Protein AF-X0SFV0-F1 (afdb_monomer_lite)

Radius of gyration: 10.6 Å; chains: 1; bounding box: 23×19×28 Å

Secondary structure (DSSP, 8-state):
---TTSEEEE---TT---EESSEEEE---STTEEEEEESS-TT-EEEEETTS-PEE-

pLDDT: mean 95.26, std 4.36, range [67.75, 98.25]

Structure (mmCIF, N/CA/C/O backbone):
data_AF-X0SFV0-F1
#
_entry.id   AF-X0SFV0-F1
#
loop_
_atom_site.group_PDB
_atom_site.id
_atom_site.type_symbol
_atom_site.label_atom_id
_atom_site.label_alt_id
_atom_site.label_comp_id
_atom_site.label_asym_id
_atom_site.label_entity_id
_atom_site.label_seq_id
_atom_site.pdbx_PDB_ins_code
_atom_site.Cartn_x
_atom_site.Cartn_y
_atom_site.Cartn_z
_atom_site.occupancy
_atom_site.B_iso_or_equiv
_atom_site.auth_seq_id
_atom_site.auth_comp_id
_atom_site.auth_asym_id
_atom_site.auth_atom_id
_atom_site.pdbx_PDB_model_num
ATOM 1 N N . MET A 1 1 ? 3.502 -9.662 6.775 1.00 67.75 1 MET A N 1
ATOM 2 C CA . MET A 1 1 ? 3.217 -9.248 8.167 1.00 67.75 1 MET A CA 1
ATOM 3 C C . MET A 1 1 ? 3.296 -7.733 8.180 1.00 67.75 1 MET A C 1
ATOM 5 O O . MET A 1 1 ? 4.259 -7.224 7.623 1.00 67.75 1 MET A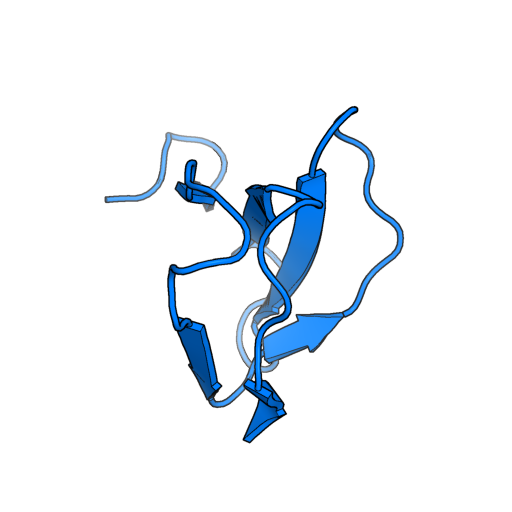 O 1
ATOM 9 N N . THR A 1 2 ? 2.284 -7.027 8.681 1.00 84.06 2 THR A N 1
ATOM 10 C CA . THR A 1 2 ? 2.352 -5.563 8.823 1.00 84.06 2 THR A CA 1
ATOM 11 C C . THR A 1 2 ? 3.247 -5.174 9.999 1.00 84.06 2 THR A C 1
ATOM 13 O O . THR A 1 2 ? 3.462 -5.982 10.904 1.00 84.06 2 THR A O 1
ATOM 16 N N . ASP A 1 3 ? 3.758 -3.946 9.996 1.00 89.19 3 ASP A N 1
ATOM 17 C CA . ASP A 1 3 ? 4.444 -3.358 11.148 1.00 89.19 3 ASP A CA 1
ATOM 18 C C . ASP A 1 3 ? 3.457 -2.984 12.279 1.00 89.19 3 ASP A C 1
ATOM 20 O O . ASP A 1 3 ? 2.248 -3.221 12.193 1.00 89.19 3 ASP A O 1
ATOM 24 N N . SER A 1 4 ? 3.963 -2.356 13.347 1.00 93.00 4 SER A N 1
ATOM 25 C CA . SER A 1 4 ? 3.141 -1.874 14.468 1.00 93.00 4 SER A CA 1
ATOM 26 C C . SER A 1 4 ? 2.180 -0.733 14.106 1.00 93.00 4 SER A C 1
ATOM 28 O O . SER A 1 4 ? 1.356 -0.353 14.933 1.00 93.00 4 SER A O 1
ATOM 30 N N . ASN A 1 5 ? 2.284 -0.173 12.899 1.00 91.94 5 ASN A N 1
ATOM 31 C CA . ASN A 1 5 ? 1.419 0.878 12.366 1.00 91.94 5 ASN A CA 1
ATOM 32 C C . ASN A 1 5 ? 0.438 0.337 11.311 1.00 91.94 5 ASN A C 1
ATOM 34 O O . ASN A 1 5 ? -0.151 1.130 10.574 1.00 91.94 5 ASN A O 1
ATOM 38 N N . ASN A 1 6 ? 0.284 -0.989 11.211 1.00 94.75 6 ASN A N 1
ATOM 39 C CA . ASN A 1 6 ? -0.521 -1.667 10.193 1.00 94.75 6 ASN A CA 1
ATOM 40 C C . ASN A 1 6 ? -0.095 -1.331 8.750 1.00 94.75 6 ASN A C 1
ATOM 42 O O . ASN A 1 6 ? -0.925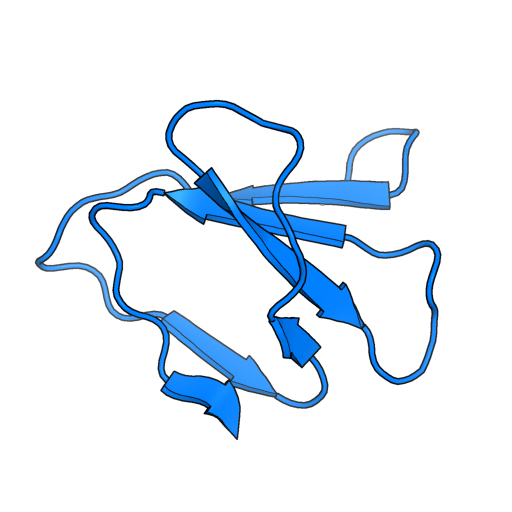 -1.32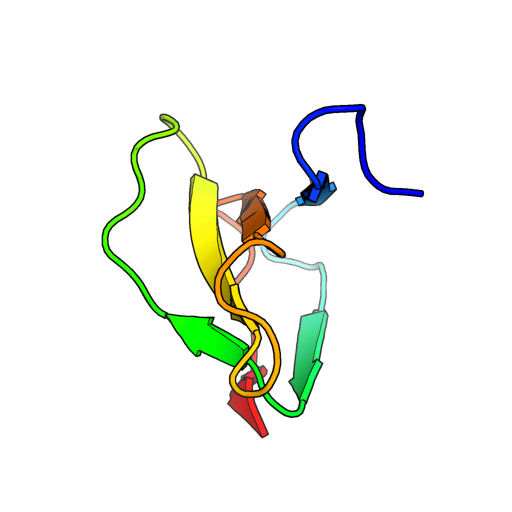2 7.835 1.00 94.75 6 ASN A O 1
ATOM 46 N N . LYS A 1 7 ? 1.201 -1.071 8.534 1.00 95.44 7 LYS A N 1
ATOM 47 C CA . LYS A 1 7 ? 1.793 -0.833 7.214 1.00 95.44 7 LYS A CA 1
ATOM 48 C C . LYS A 1 7 ? 2.469 -2.092 6.679 1.00 95.44 7 LYS A C 1
ATOM 50 O O . LYS A 1 7 ? 3.170 -2.790 7.412 1.00 95.44 7 LYS A O 1
ATOM 55 N N . LEU A 1 8 ? 2.301 -2.359 5.388 1.00 96.25 8 LEU A N 1
ATOM 56 C CA . LEU A 1 8 ? 3.101 -3.321 4.628 1.00 96.25 8 LEU A CA 1
ATOM 57 C C . LEU A 1 8 ? 3.753 -2.597 3.449 1.00 96.25 8 LEU A C 1
ATOM 59 O O . LEU A 1 8 ? 3.079 -1.824 2.774 1.00 96.25 8 LEU A O 1
ATOM 63 N N . PHE A 1 9 ? 5.033 -2.866 3.213 1.00 96.75 9 PHE A N 1
ATOM 64 C CA . PHE A 1 9 ? 5.780 -2.368 2.062 1.00 96.75 9 PHE A CA 1
ATOM 65 C C . PHE A 1 9 ? 6.055 -3.530 1.106 1.00 96.75 9 PHE A C 1
ATOM 67 O O . PHE A 1 9 ? 6.406 -4.626 1.554 1.00 96.75 9 PHE A O 1
ATOM 74 N N . ILE A 1 10 ? 5.832 -3.301 -0.185 1.00 96.31 10 ILE A N 1
ATOM 75 C CA . ILE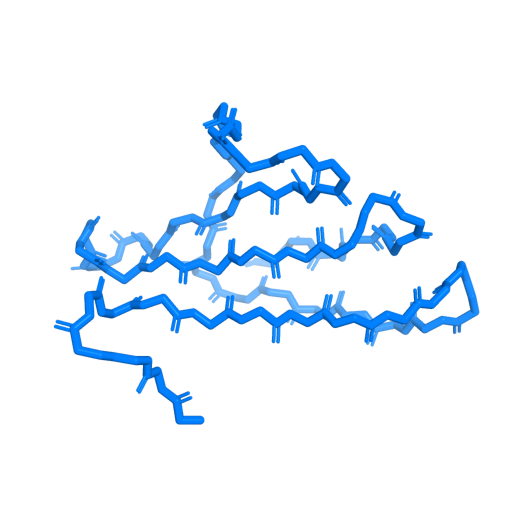 A 1 10 ? 6.160 -4.221 -1.272 1.00 96.31 10 ILE A CA 1
ATOM 76 C C . ILE A 1 10 ? 7.152 -3.501 -2.177 1.00 96.31 10 ILE A C 1
ATOM 78 O O . ILE A 1 10 ? 6.768 -2.580 -2.899 1.00 96.31 10 ILE A O 1
ATOM 82 N N . ASP A 1 11 ? 8.399 -3.953 -2.113 1.00 96.88 11 ASP A N 1
ATOM 83 C CA . ASP A 1 11 ? 9.483 -3.530 -2.996 1.00 96.88 11 ASP A CA 1
ATOM 84 C C . ASP A 1 11 ? 9.537 -4.457 -4.211 1.00 96.88 11 ASP A C 1
ATOM 86 O O . ASP A 1 11 ? 9.213 -5.645 -4.100 1.00 96.88 11 ASP A O 1
ATOM 90 N N . GLY A 1 12 ? 9.968 -3.931 -5.350 1.00 95.25 12 GLY A N 1
ATOM 91 C CA . GLY A 1 12 ? 10.103 -4.689 -6.589 1.00 95.25 12 GLY A CA 1
ATOM 92 C C . GLY A 1 12 ? 10.293 -3.762 -7.778 1.00 95.25 12 GLY A C 1
ATOM 93 O O . GLY A 1 12 ? 10.598 -2.584 -7.605 1.00 95.25 12 GLY A O 1
ATOM 94 N N . ASP A 1 13 ? 10.120 -4.293 -8.980 1.00 96.62 13 ASP A N 1
ATOM 95 C CA . ASP A 1 13 ? 10.283 -3.536 -10.218 1.00 96.62 13 ASP A CA 1
AT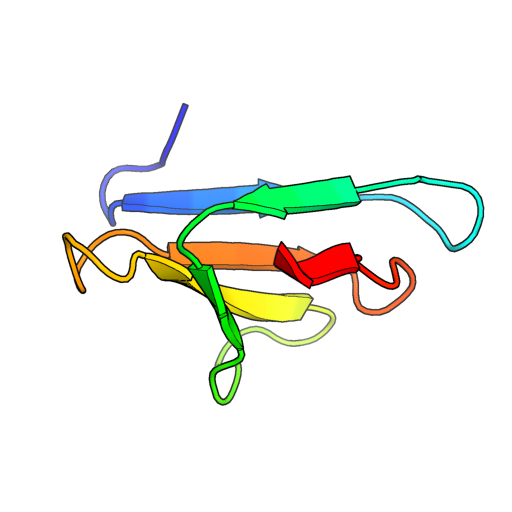OM 96 C C . ASP A 1 13 ? 9.101 -3.723 -11.182 1.00 96.62 13 ASP A C 1
ATOM 98 O O . ASP A 1 13 ? 8.101 -4.381 -10.894 1.00 96.62 13 ASP A O 1
ATOM 102 N N . SER A 1 14 ? 9.203 -3.115 -12.364 1.00 96.56 14 SER A N 1
ATOM 103 C CA . SER A 1 14 ? 8.143 -3.147 -13.380 1.00 96.56 14 SER A CA 1
ATOM 104 C C . SER A 1 14 ? 7.806 -4.528 -13.958 1.00 96.56 14 SER A C 1
ATOM 106 O O . SER A 1 14 ? 6.809 -4.651 -14.674 1.00 96.56 14 SER A O 1
ATOM 108 N N . ALA A 1 15 ? 8.610 -5.561 -13.690 1.00 97.38 15 ALA A N 1
ATOM 109 C CA . ALA A 1 15 ? 8.316 -6.938 -14.071 1.00 97.38 15 ALA A CA 1
ATOM 110 C C . ALA A 1 15 ? 7.428 -7.662 -13.044 1.00 97.38 15 ALA A C 1
ATOM 112 O O . ALA A 1 15 ? 6.838 -8.696 -13.378 1.00 97.38 15 ALA A O 1
ATOM 113 N N . ASP A 1 16 ? 7.304 -7.135 -11.824 1.00 97.25 16 ASP A N 1
ATOM 114 C CA . ASP A 1 16 ? 6.493 -7.733 -10.773 1.00 97.25 16 ASP A CA 1
ATOM 115 C C . ASP A 1 16 ? 4.997 -7.460 -10.973 1.00 97.25 16 ASP A C 1
ATOM 117 O O . ASP A 1 16 ? 4.557 -6.374 -11.358 1.00 97.25 16 ASP A O 1
ATOM 121 N N . LEU A 1 17 ? 4.181 -8.473 -10.671 1.00 95.75 17 LEU A N 1
ATOM 122 C CA . LEU A 1 17 ? 2.729 -8.409 -10.815 1.00 95.75 17 LEU A CA 1
ATOM 123 C C . LEU A 1 17 ? 2.053 -8.480 -9.449 1.00 95.75 17 LEU A C 1
ATOM 125 O O . LEU A 1 17 ? 2.101 -9.502 -8.764 1.00 95.75 17 LEU A O 1
ATOM 129 N N . VAL A 1 18 ? 1.349 -7.407 -9.089 1.00 96.31 18 VAL A N 1
ATOM 130 C CA . VAL A 1 18 ? 0.548 -7.332 -7.863 1.00 96.31 18 VAL A CA 1
ATOM 131 C C . VAL A 1 18 ? -0.920 -7.122 -8.217 1.00 96.31 18 VAL A C 1
ATOM 133 O O . VAL A 1 18 ? -1.272 -6.240 -8.998 1.00 96.31 18 VAL A O 1
ATOM 136 N N . SER A 1 19 ? -1.793 -7.933 -7.622 1.00 97.06 19 SER A N 1
ATOM 137 C CA . SER A 1 19 ? -3.247 -7.762 -7.688 1.00 97.06 19 SER A CA 1
ATOM 138 C C . SER A 1 19 ? -3.787 -7.449 -6.301 1.00 97.06 19 SER A C 1
ATOM 140 O O . SER A 1 19 ? -3.494 -8.170 -5.347 1.00 97.06 19 SER A O 1
ATOM 142 N N . LEU A 1 20 ? -4.574 -6.382 -6.186 1.00 96.25 20 LEU A N 1
ATOM 143 C CA . LEU A 1 20 ? -5.171 -5.949 -4.928 1.00 96.25 20 LEU A CA 1
ATOM 144 C C . LEU A 1 20 ? -6.684 -6.099 -4.989 1.00 96.25 20 LEU A C 1
ATOM 146 O O . LEU A 1 20 ? -7.322 -5.513 -5.855 1.00 96.25 20 LEU A O 1
ATOM 150 N N . VAL A 1 21 ? -7.245 -6.830 -4.029 1.00 96.62 21 VAL A N 1
ATOM 151 C CA . VAL A 1 21 ? -8.694 -6.976 -3.854 1.00 96.62 21 VAL A CA 1
ATOM 152 C C . VAL A 1 21 ? -9.116 -6.202 -2.617 1.00 96.62 21 VAL A C 1
ATOM 154 O O . VAL A 1 21 ? -8.549 -6.402 -1.542 1.00 96.62 21 VAL A O 1
ATOM 157 N N . GLY A 1 22 ? -10.120 -5.336 -2.749 1.00 96.06 22 GLY A N 1
ATOM 158 C CA . GLY A 1 22 ? -10.657 -4.592 -1.603 1.00 96.06 22 GLY A CA 1
ATOM 159 C C . GLY A 1 22 ? -9.715 -3.512 -1.061 1.00 96.06 22 GLY A C 1
ATOM 160 O O . GLY A 1 22 ? -9.811 -3.146 0.109 1.00 96.06 22 GLY A O 1
ATOM 161 N N . PHE A 1 23 ? -8.821 -2.987 -1.900 1.00 97.00 23 PHE A N 1
ATOM 162 C CA . PHE A 1 23 ? -7.995 -1.822 -1.590 1.00 97.00 23 PHE A CA 1
ATOM 163 C C . PHE A 1 23 ? -8.279 -0.688 -2.568 1.00 97.00 23 PHE A C 1
ATOM 165 O O . PHE A 1 23 ? -8.564 -0.910 -3.742 1.00 97.00 23 PHE A O 1
ATOM 172 N N . THR A 1 24 ? -8.148 0.546 -2.093 1.00 96.94 24 THR A N 1
ATOM 173 C CA . THR A 1 24 ? -8.301 1.751 -2.916 1.00 96.94 24 THR A CA 1
ATOM 174 C C . THR A 1 24 ? -7.021 2.571 -2.898 1.00 96.94 24 THR A C 1
ATOM 176 O O . THR A 1 24 ? -6.357 2.671 -1.864 1.00 96.94 24 THR A O 1
ATOM 179 N N . LYS A 1 25 ? -6.659 3.154 -4.046 1.00 96.25 25 LYS A N 1
ATOM 180 C CA . LYS A 1 25 ? -5.479 4.019 -4.152 1.00 96.25 25 LYS A CA 1
ATOM 181 C C . LYS A 1 25 ? -5.712 5.319 -3.386 1.00 96.25 25 LYS A C 1
ATOM 183 O O . LYS A 1 25 ? -6.767 5.934 -3.514 1.00 96.25 25 LYS A O 1
ATOM 188 N N . GLN A 1 26 ? -4.710 5.733 -2.621 1.00 96.44 26 GLN A N 1
ATOM 189 C CA . GLN A 1 26 ? -4.708 6.961 -1.833 1.00 96.44 26 GLN A CA 1
ATOM 190 C C . GLN A 1 26 ? -3.525 7.847 -2.229 1.00 96.44 26 GLN A C 1
ATOM 192 O O . GLN A 1 26 ? -2.588 7.410 -2.902 1.00 96.44 26 GLN A O 1
ATOM 197 N N . THR A 1 27 ? -3.546 9.098 -1.772 1.00 95.56 27 THR A N 1
ATOM 198 C CA . THR A 1 27 ? -2.351 9.944 -1.808 1.00 95.56 27 THR A CA 1
ATOM 199 C C . THR A 1 27 ? -1.294 9.339 -0.891 1.00 95.56 27 THR A C 1
ATOM 201 O O . THR A 1 27 ? -1.538 9.159 0.303 1.00 95.56 27 THR A O 1
ATOM 204 N N . SER A 1 28 ? -0.132 9.008 -1.451 1.00 95.81 28 SER A N 1
ATOM 205 C CA . SER A 1 28 ? 0.970 8.445 -0.676 1.00 95.81 28 SER A CA 1
ATOM 206 C C . SER A 1 28 ? 1.675 9.512 0.154 1.00 95.81 28 SER A C 1
ATOM 208 O O . SER A 1 28 ? 1.848 10.647 -0.290 1.00 95.81 28 SER A O 1
ATOM 210 N N . THR A 1 29 ? 2.108 9.124 1.351 1.00 92.69 29 THR A N 1
ATOM 211 C CA . THR A 1 29 ? 2.999 9.916 2.210 1.00 92.69 29 THR A CA 1
ATOM 212 C C . THR A 1 29 ? 4.440 9.407 2.198 1.00 92.69 29 THR A C 1
ATOM 214 O O . THR A 1 29 ? 5.288 10.012 2.843 1.00 92.69 29 THR A O 1
ATOM 217 N N . GLU A 1 30 ? 4.715 8.299 1.505 1.00 95.75 30 GLU A N 1
ATOM 218 C CA . GLU A 1 30 ? 6.024 7.640 1.478 1.00 95.75 30 GLU A CA 1
ATOM 219 C C . GLU A 1 30 ? 6.642 7.803 0.082 1.00 95.75 30 GLU A C 1
ATOM 221 O O . GLU A 1 30 ? 6.027 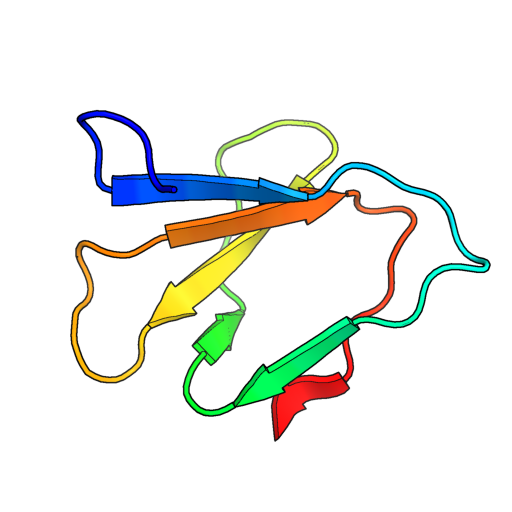7.456 -0.931 1.00 95.75 30 GLU A O 1
ATOM 226 N N . ALA A 1 31 ? 7.846 8.373 0.020 1.00 96.50 31 ALA A N 1
ATOM 227 C CA . ALA A 1 31 ? 8.539 8.630 -1.239 1.00 96.50 31 ALA A CA 1
ATOM 228 C C . ALA A 1 31 ? 8.936 7.314 -1.926 1.00 96.50 31 ALA A C 1
ATOM 230 O O . ALA A 1 31 ? 9.469 6.426 -1.273 1.00 96.50 31 ALA A O 1
ATOM 231 N N . GLY A 1 32 ? 8.688 7.207 -3.235 1.00 97.06 32 GLY A N 1
ATOM 232 C CA . GLY A 1 32 ? 8.957 5.985 -4.008 1.00 97.06 32 GLY A CA 1
ATOM 233 C C . GLY A 1 32 ? 7.863 4.918 -3.919 1.00 97.06 32 GLY A C 1
ATOM 234 O O . GLY A 1 32 ? 7.976 3.889 -4.569 1.00 97.06 32 GLY A O 1
ATOM 235 N N . TYR A 1 33 ? 6.772 5.163 -3.181 1.00 98.12 33 TYR A N 1
ATOM 236 C CA . TYR A 1 33 ? 5.676 4.202 -3.046 1.00 98.12 33 TYR A CA 1
ATOM 237 C C . TYR A 1 33 ? 4.319 4.812 -3.389 1.00 98.12 33 TYR A C 1
ATOM 239 O O . TYR A 1 33 ? 3.987 5.933 -2.998 1.00 98.12 33 TYR A O 1
ATOM 247 N N . ASN A 1 34 ? 3.476 4.027 -4.052 1.00 97.69 34 ASN A N 1
ATOM 248 C CA . ASN A 1 34 ? 2.035 4.225 -4.105 1.00 97.69 34 ASN A CA 1
ATOM 249 C C . ASN A 1 34 ? 1.390 3.686 -2.818 1.00 97.69 34 ASN A C 1
ATOM 251 O O . ASN A 1 34 ? 1.677 2.563 -2.412 1.00 97.69 34 ASN A O 1
ATOM 255 N N . GLN A 1 35 ? 0.465 4.438 -2.216 1.00 97.75 35 GLN A N 1
ATOM 256 C CA . GLN A 1 35 ? -0.295 3.974 -1.053 1.00 97.75 35 GLN A CA 1
ATOM 257 C C . GLN A 1 35 ? -1.664 3.432 -1.473 1.00 97.75 35 GLN A C 1
ATOM 259 O O . GLN A 1 35 ? -2.402 4.068 -2.229 1.00 97.75 35 GLN A O 1
ATOM 264 N N . TYR A 1 36 ? -2.039 2.301 -0.894 1.00 97.69 36 TYR A N 1
ATOM 265 C CA . TYR A 1 36 ? -3.358 1.699 -0.986 1.00 97.69 36 TYR A CA 1
ATOM 266 C C . TYR A 1 36 ? -3.904 1.461 0.422 1.00 97.69 36 TYR A C 1
ATOM 268 O O . TYR A 1 36 ? -3.170 1.074 1.329 1.00 97.69 36 TYR A O 1
ATOM 276 N N . GLN A 1 37 ? -5.190 1.717 0.628 1.00 97.50 37 GLN A N 1
ATOM 277 C CA . GLN A 1 37 ? -5.858 1.550 1.920 1.00 97.50 37 GLN A CA 1
ATOM 278 C C . GLN A 1 37 ? -6.960 0.502 1.800 1.00 97.50 37 GLN A C 1
ATOM 280 O O . GLN A 1 37 ? -7.665 0.469 0.787 1.00 97.50 37 GLN A O 1
ATOM 285 N N . SER A 1 38 ? -7.092 -0.350 2.818 1.00 96.75 38 SER A N 1
ATOM 286 C CA . SER A 1 38 ? -8.159 -1.353 2.861 1.00 96.75 38 SER A CA 1
ATOM 287 C C . SER A 1 38 ? -9.534 -0.680 2.865 1.00 96.75 38 SER A C 1
ATOM 289 O O . SER A 1 38 ? -9.762 0.305 3.568 1.00 96.75 38 SER A O 1
ATOM 291 N N . ALA A 1 39 ? -10.462 -1.232 2.084 1.00 95.94 39 ALA A N 1
ATOM 292 C CA . ALA A 1 39 ? -11.844 -0.768 2.008 1.00 95.94 39 ALA A CA 1
ATOM 293 C C . ALA A 1 39 ? -12.668 -1.126 3.259 1.00 95.94 39 ALA A C 1
ATOM 295 O O . ALA A 1 39 ? -13.725 -0.538 3.478 1.00 95.94 39 ALA A O 1
ATOM 296 N N . THR A 1 40 ? -12.209 -2.083 4.071 1.00 96.06 40 THR A N 1
ATOM 297 C CA . THR A 1 40 ? -12.917 -2.555 5.275 1.00 96.06 40 THR A CA 1
ATOM 298 C C . THR A 1 40 ? -12.283 -2.076 6.580 1.00 96.06 40 THR A C 1
ATOM 300 O O . THR A 1 40 ? -12.970 -2.034 7.598 1.00 96.06 40 THR A O 1
ATOM 303 N N . ASP A 1 41 ? -11.006 -1.681 6.558 1.00 95.00 41 ASP A N 1
ATOM 304 C CA . ASP A 1 41 ? -10.281 -1.145 7.714 1.00 95.00 41 ASP A CA 1
ATOM 305 C C . ASP A 1 41 ? -9.292 -0.054 7.276 1.00 95.00 41 ASP A C 1
ATOM 307 O O . ASP A 1 41 ? -8.206 -0.330 6.765 1.00 95.00 41 ASP A O 1
ATOM 311 N N . ALA A 1 42 ? -9.641 1.207 7.530 1.00 94.25 42 ALA A N 1
ATOM 312 C CA . ALA A 1 42 ? -8.830 2.357 7.136 1.00 94.25 42 ALA A CA 1
ATOM 313 C C . ALA A 1 42 ? -7.459 2.439 7.847 1.00 94.25 42 ALA A C 1
ATOM 315 O O . ALA A 1 42 ? -6.605 3.241 7.448 1.00 94.25 42 ALA A O 1
ATOM 316 N N . THR A 1 43 ? -7.218 1.643 8.892 1.00 94.62 43 THR A N 1
ATOM 317 C CA . THR A 1 43 ? -5.911 1.592 9.562 1.00 94.62 43 THR A CA 1
ATOM 318 C C . THR A 1 43 ? -4.895 0.762 8.785 1.00 94.62 43 THR A C 1
ATOM 320 O O . THR A 1 43 ? -3.700 1.024 8.896 1.00 94.62 43 THR A O 1
ATOM 323 N N . VAL A 1 44 ? -5.352 -0.179 7.952 1.00 96.00 44 VAL A N 1
ATOM 324 C CA . VAL A 1 44 ? -4.481 -1.042 7.150 1.00 96.00 44 VAL A CA 1
ATOM 325 C C . VAL A 1 44 ? -4.054 -0.317 5.882 1.00 96.00 44 VAL A C 1
ATOM 327 O O . VAL A 1 44 ? -4.878 0.061 5.040 1.00 96.00 44 VAL A O 1
ATOM 330 N N . LYS A 1 45 ? -2.740 -0.149 5.739 1.00 96.62 45 LYS A N 1
ATOM 331 C CA . LYS A 1 45 ? -2.121 0.555 4.617 1.00 96.62 45 LYS A CA 1
ATOM 332 C C . LYS A 1 45 ? -1.091 -0.332 3.941 1.00 96.62 45 LYS A C 1
ATOM 334 O O . LYS A 1 45 ? -0.277 -0.986 4.588 1.00 96.62 45 LYS A O 1
ATOM 339 N N . LEU A 1 46 ? -1.111 -0.303 2.623 1.00 97.00 46 LEU A N 1
ATOM 340 C CA . LEU A 1 46 ? -0.155 -0.971 1.767 1.00 97.00 46 LEU A CA 1
ATOM 341 C C . LEU A 1 46 ? 0.607 0.084 0.976 1.00 97.00 46 LEU A C 1
ATOM 343 O O . LEU A 1 46 ? 0.001 0.971 0.385 1.00 97.00 46 LEU A O 1
ATOM 347 N N . TYR A 1 47 ? 1.922 -0.027 0.962 1.00 97.69 47 TYR A N 1
ATOM 348 C CA . TYR A 1 47 ? 2.817 0.810 0.184 1.00 97.69 47 TYR A CA 1
ATOM 349 C C . TYR A 1 47 ? 3.489 -0.091 -0.842 1.00 97.69 47 TYR A C 1
ATOM 351 O O . TYR A 1 47 ? 4.132 -1.068 -0.476 1.00 97.69 47 TYR A O 1
ATOM 359 N N . ILE A 1 48 ? 3.277 0.184 -2.122 1.00 97.75 48 ILE A N 1
ATOM 360 C CA . ILE A 1 48 ? 3.839 -0.604 -3.223 1.00 97.75 48 ILE A CA 1
ATOM 361 C C . ILE A 1 48 ? 4.751 0.305 -4.017 1.00 97.75 48 ILE A C 1
ATOM 363 O O . ILE A 1 48 ? 4.330 1.421 -4.334 1.00 97.75 48 ILE A O 1
ATOM 367 N N . ASP A 1 49 ? 5.958 -0.166 -4.312 1.00 98.25 49 ASP A N 1
ATOM 368 C CA . ASP A 1 49 ? 6.936 0.556 -5.119 1.00 98.25 49 ASP A CA 1
ATOM 369 C C . ASP A 1 49 ? 6.276 1.168 -6.366 1.00 98.25 49 ASP A C 1
ATOM 371 O O . ASP A 1 49 ? 5.391 0.569 -6.990 1.00 98.25 49 ASP A O 1
ATOM 375 N N . THR A 1 50 ? 6.641 2.406 -6.694 1.00 97.31 50 THR A N 1
ATOM 376 C CA . THR A 1 50 ? 6.118 3.104 -7.871 1.00 97.31 50 THR A CA 1
ATOM 377 C C . THR A 1 50 ? 6.461 2.434 -9.193 1.00 97.31 50 THR A C 1
ATOM 379 O O . THR A 1 50 ? 5.729 2.664 -10.159 1.00 97.31 50 THR A O 1
ATOM 382 N N . ASP A 1 51 ? 7.499 1.602 -9.233 1.00 97.75 51 ASP A N 1
ATOM 383 C CA . ASP A 1 51 ? 7.871 0.842 -10.427 1.00 97.75 51 ASP A CA 1
ATOM 384 C C . ASP A 1 51 ? 6.905 -0.322 -10.702 1.00 97.75 51 ASP A C 1
ATOM 386 O O . ASP A 1 51 ? 6.774 -0.758 -11.846 1.00 97.75 51 ASP A O 1
ATOM 390 N N . ILE A 1 52 ? 6.137 -0.761 -9.699 1.00 97.12 52 ILE A N 1
ATOM 391 C CA . ILE A 1 52 ? 5.087 -1.773 -9.843 1.00 97.12 52 ILE A CA 1
ATOM 392 C C . ILE A 1 52 ? 3.756 -1.082 -10.172 1.00 97.12 52 ILE A C 1
ATOM 394 O O . ILE A 1 52 ? 3.314 -0.170 -9.469 1.00 97.12 52 ILE A O 1
ATOM 398 N N . THR A 1 53 ? 3.042 -1.561 -11.198 1.00 95.06 53 THR A N 1
ATOM 399 C CA . THR A 1 53 ? 1.669 -1.112 -11.512 1.00 95.06 53 THR A CA 1
ATOM 400 C C . THR A 1 53 ? 0.641 -2.160 -11.070 1.00 95.06 53 THR A C 1
ATOM 402 O O . THR A 1 53 ? 0.438 -3.149 -11.777 1.00 95.06 53 THR A O 1
ATOM 405 N N . PRO A 1 54 ? -0.046 -1.979 -9.925 1.00 94.00 54 PRO A N 1
ATOM 406 C CA . PRO A 1 54 ? -0.971 -2.983 -9.416 1.00 94.00 54 PRO A CA 1
ATOM 407 C C . PRO A 1 54 ? -2.274 -3.011 -10.210 1.00 94.00 54 PRO A C 1
ATOM 409 O O . PRO A 1 54 ? -2.814 -1.968 -10.587 1.00 94.00 54 PRO A O 1
ATOM 412 N N . THR A 1 55 ? -2.838 -4.203 -10.375 1.00 96.69 55 THR A N 1
ATOM 413 C CA . THR A 1 55 ? -4.223 -4.362 -10.833 1.00 96.69 55 THR A CA 1
ATOM 414 C C . THR A 1 55 ? -5.155 -4.304 -9.627 1.00 96.69 55 THR A C 1
ATOM 416 O O . THR A 1 55 ? -5.006 -5.092 -8.694 1.00 96.69 55 THR A O 1
ATOM 419 N N . ILE A 1 56 ? -6.111 -3.375 -9.628 1.00 92.56 56 ILE A N 1
ATOM 420 C CA . ILE A 1 56 ? -7.136 -3.269 -8.578 1.00 92.56 56 ILE A CA 1
ATOM 421 C C . ILE A 1 56 ? -8.382 -4.036 -9.022 1.00 92.56 56 ILE A C 1
ATOM 423 O O . ILE A 1 56 ? -8.841 -3.844 -10.149 1.00 92.56 56 ILE A O 1
ATOM 427 N N . ILE A 1 57 ? -8.898 -4.893 -8.141 1.00 91.38 57 ILE A N 1
ATOM 428 C CA . ILE A 1 57 ? -10.017 -5.818 -8.374 1.00 91.38 57 ILE A CA 1
ATOM 429 C C . ILE A 1 57 ? -11.141 -5.543 -7.373 1.00 91.38 57 ILE A C 1
ATOM 431 O O . ILE A 1 57 ? -10.851 -5.425 -6.155 1.00 91.38 57 ILE A O 1
#

Foldseek 3Di:
DADPQLEDEADDALVDEAEDEQWDWDDDPDPQWTWIAGNVDRSHIYTYGPRYDYHYD

Sequence (57 aa):
MTDSNNKLFIDGDSADLVSLVGFTKQTSTEAGYNQYQSATDATVKLYIDTDITPTII